Protein AF-A0AAX0YRR0-F1 (afdb_monomer_lite)

Foldseek 3Di:
DFKKKWWKAWPPPGPDIDIDIDDDPDPVRVVVVVVVVVCVVDPPIDMGTDDMDGD

Organism: NCBI:txid318456

Structure (mmCIF, N/CA/C/O backbone):
data_AF-A0AAX0YRR0-F1
#
_entry.id   AF-A0AAX0YRR0-F1
#
loop_
_atom_site.group_PDB
_atom_site.id
_atom_site.type_symbol
_atom_site.label_atom_id
_atom_site.label_alt_id
_atom_site.label_comp_id
_atom_site.label_asym_id
_atom_site.label_entity_id
_atom_site.label_seq_id
_atom_site.pdbx_PDB_ins_code
_atom_site.Cartn_x
_atom_site.Cartn_y
_atom_site.Cartn_z
_atom_site.occupancy
_atom_site.B_iso_or_equiv
_atom_site.auth_seq_id
_atom_site.auth_comp_id
_atom_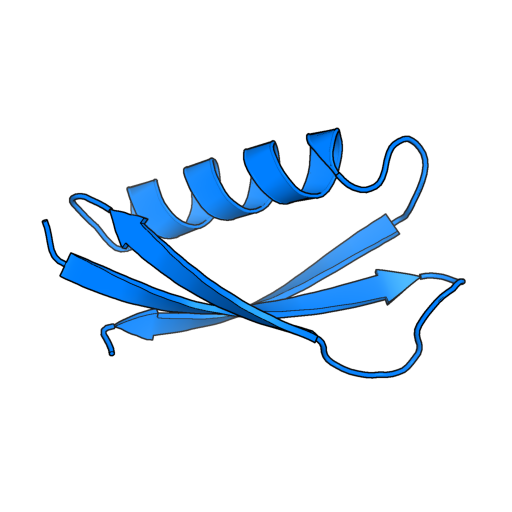site.auth_asym_id
_atom_site.auth_atom_id
_atom_site.pdbx_PDB_model_num
ATOM 1 N N . MET A 1 1 ? -6.924 0.523 17.565 1.00 80.06 1 MET A N 1
ATOM 2 C CA . MET A 1 1 ? -6.354 0.360 16.211 1.00 80.06 1 MET A CA 1
ATOM 3 C C . MET A 1 1 ? -7.413 -0.293 15.353 1.00 80.06 1 MET A C 1
ATOM 5 O O . MET A 1 1 ? -8.141 -1.132 15.870 1.00 80.06 1 MET A O 1
ATOM 9 N N . LYS A 1 2 ? -7.527 0.132 14.102 1.00 89.69 2 LYS A N 1
ATOM 10 C CA . LYS A 1 2 ? -8.475 -0.381 13.115 1.00 89.69 2 LYS A CA 1
ATOM 11 C C . LYS A 1 2 ? -7.698 -1.122 12.036 1.00 89.69 2 LYS A C 1
ATOM 13 O O . LYS A 1 2 ? -6.548 -0.766 11.771 1.00 89.69 2 LYS A O 1
ATOM 18 N N . ASN A 1 3 ? -8.310 -2.143 11.453 1.00 92.44 3 ASN A N 1
ATOM 19 C CA . ASN A 1 3 ? -7.719 -2.874 10.344 1.00 92.44 3 ASN A CA 1
ATOM 20 C C . ASN A 1 3 ? -8.123 -2.184 9.040 1.00 92.44 3 ASN A C 1
ATOM 22 O O . ASN A 1 3 ? -9.285 -1.836 8.856 1.00 92.44 3 ASN A O 1
ATOM 26 N N . PHE A 1 4 ? -7.164 -1.964 8.156 1.00 94.06 4 PHE A N 1
ATOM 27 C CA . PHE A 1 4 ? -7.374 -1.384 6.843 1.00 94.06 4 PHE A CA 1
ATOM 28 C C . PHE A 1 4 ? -6.853 -2.344 5.791 1.00 94.06 4 PHE A C 1
ATOM 30 O O . PHE A 1 4 ? -5.739 -2.860 5.886 1.00 94.06 4 PHE A O 1
ATOM 37 N N . LYS A 1 5 ? -7.653 -2.556 4.754 1.00 95.19 5 LYS A N 1
ATOM 38 C CA . LYS A 1 5 ? -7.268 -3.295 3.564 1.00 95.19 5 LYS A CA 1
ATOM 39 C C . LYS A 1 5 ? -6.730 -2.319 2.527 1.00 95.19 5 LYS A C 1
ATOM 41 O O . LYS A 1 5 ? -7.442 -1.415 2.102 1.00 95.19 5 LYS A O 1
ATOM 46 N N . VAL A 1 6 ? -5.488 -2.527 2.111 1.00 93.88 6 VAL A N 1
ATOM 47 C CA . VAL A 1 6 ? -4.781 -1.703 1.130 1.00 93.88 6 VAL A CA 1
ATOM 48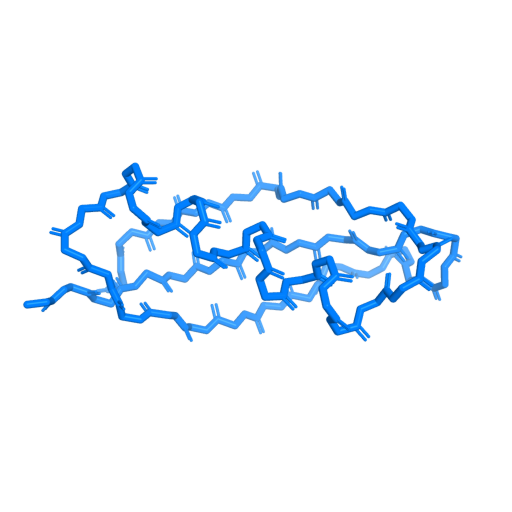 C C . VAL A 1 6 ? -4.629 -2.498 -0.158 1.00 93.88 6 VAL A C 1
ATOM 50 O O . VAL A 1 6 ? -4.085 -3.604 -0.149 1.00 93.88 6 VAL A O 1
ATOM 53 N N . THR A 1 7 ? -5.085 -1.928 -1.270 1.00 93.62 7 THR A N 1
ATOM 54 C CA . THR A 1 7 ? -4.854 -2.450 -2.620 1.00 93.62 7 THR A CA 1
ATOM 55 C C . THR A 1 7 ? -3.872 -1.540 -3.342 1.00 93.62 7 THR A C 1
ATOM 57 O O . THR A 1 7 ? -4.091 -0.332 -3.412 1.00 93.62 7 THR A O 1
ATOM 60 N N . TYR A 1 8 ? -2.802 -2.099 -3.897 1.00 91.50 8 TYR A N 1
ATOM 61 C CA . TYR A 1 8 ? -1.755 -1.343 -4.580 1.00 91.50 8 TYR A CA 1
ATOM 62 C C . TYR A 1 8 ? -1.241 -2.083 -5.817 1.00 91.50 8 TYR A C 1
ATOM 64 O O . TYR A 1 8 ? -1.373 -3.298 -5.930 1.00 91.50 8 TYR A O 1
ATOM 72 N N . VAL A 1 9 ? -0.649 -1.343 -6.746 1.00 91.25 9 VAL A N 1
ATOM 73 C CA . VAL A 1 9 ? -0.009 -1.848 -7.966 1.00 91.25 9 VAL A CA 1
ATOM 74 C C . VAL A 1 9 ? 1.447 -1.397 -7.964 1.00 91.25 9 VAL A C 1
ATOM 76 O O . VAL A 1 9 ? 1.765 -0.317 -7.459 1.00 91.25 9 VAL A O 1
ATOM 79 N N . VAL A 1 10 ? 2.337 -2.225 -8.509 1.00 87.69 10 VAL A N 1
ATOM 80 C CA . VAL A 1 10 ? 3.780 -1.969 -8.524 1.00 87.69 10 VAL A CA 1
ATOM 81 C C . VAL A 1 10 ? 4.301 -2.058 -9.955 1.00 87.69 10 VAL A C 1
ATOM 83 O O . VAL A 1 10 ? 4.516 -3.140 -10.492 1.00 87.69 10 VAL A O 1
ATOM 86 N N . SER A 1 11 ? 4.544 -0.916 -10.586 1.00 82.94 11 SER A N 1
ATOM 87 C CA . SER A 1 11 ? 5.015 -0.839 -11.969 1.00 82.94 11 SER A CA 1
ATOM 88 C C . SER A 1 11 ? 6.547 -0.746 -12.067 1.00 82.94 11 SER A C 1
ATOM 90 O O . SER A 1 11 ? 7.191 -0.110 -11.224 1.00 82.94 11 SER A O 1
ATOM 92 N N . PRO A 1 12 ? 7.160 -1.316 -13.126 1.00 73.25 12 PRO A N 1
ATOM 93 C CA . PRO A 1 12 ? 6.541 -2.083 -14.224 1.00 73.25 12 PRO A CA 1
ATOM 94 C C . PRO A 1 12 ? 6.375 -3.586 -13.927 1.00 73.25 12 PRO A C 1
ATOM 96 O O . PRO A 1 12 ? 6.087 -4.360 -14.829 1.00 73.25 12 PRO A O 1
ATOM 99 N N . HIS A 1 13 ? 6.642 -4.024 -12.697 1.00 66.00 13 HIS A N 1
ATOM 100 C CA . HIS A 1 13 ? 6.845 -5.445 -12.400 1.00 66.00 13 HIS A CA 1
ATOM 101 C C . HIS A 1 13 ? 5.531 -6.227 -12.292 1.00 66.00 13 HIS A C 1
ATOM 103 O O . HIS A 1 13 ? 5.495 -7.415 -12.602 1.00 66.00 13 HIS A O 1
ATOM 109 N N . PHE A 1 14 ? 4.460 -5.562 -11.866 1.00 65.19 14 PHE A N 1
ATOM 110 C CA . PHE A 1 14 ? 3.160 -6.156 -11.623 1.00 65.19 14 PHE A CA 1
ATOM 111 C C . PHE A 1 14 ? 2.077 -5.235 -12.193 1.00 65.19 14 PHE A C 1
ATOM 113 O O . PHE A 1 14 ? 1.764 -4.207 -11.601 1.00 65.19 14 PHE A O 1
ATOM 120 N N . ASP A 1 15 ? 1.457 -5.635 -13.304 1.00 68.31 15 ASP A N 1
ATOM 121 C CA . ASP A 1 15 ? 0.157 -5.097 -13.754 1.00 68.31 15 ASP A CA 1
ATOM 122 C C . ASP A 1 15 ? -1.022 -5.713 -12.969 1.00 68.31 15 ASP A C 1
ATOM 124 O O . ASP A 1 15 ? -2.186 -5.609 -13.354 1.00 68.31 15 ASP A O 1
ATOM 128 N N . VAL A 1 16 ? -0.732 -6.390 -11.854 1.00 81.56 16 VAL A N 1
ATOM 129 C CA . VAL A 1 16 ? -1.715 -7.089 -11.026 1.00 81.56 16 VAL A CA 1
ATOM 130 C C . VAL A 1 16 ? -1.862 -6.360 -9.687 1.00 81.56 16 VAL A C 1
ATOM 132 O O . VAL A 1 16 ? -0.851 -6.103 -9.030 1.00 81.56 16 VAL A O 1
ATOM 135 N N . PRO A 1 17 ? -3.096 -6.047 -9.246 1.00 88.06 17 PRO A N 1
ATOM 136 C CA . PRO A 1 17 ? -3.337 -5.474 -7.928 1.00 88.06 17 PRO A CA 1
ATOM 137 C C . PRO A 1 17 ? -2.944 -6.439 -6.805 1.00 88.06 17 PRO A C 1
ATOM 139 O O . PRO A 1 17 ? -3.480 -7.541 -6.688 1.00 88.06 17 PRO A O 1
ATOM 142 N N . CYS A 1 18 ? -2.044 -5.991 -5.940 1.00 89.56 18 CYS A N 1
ATOM 143 C CA . CYS A 1 18 ? -1.679 -6.650 -4.696 1.00 89.56 18 CYS A CA 1
ATOM 144 C C . CYS A 1 18 ? -2.566 -6.136 -3.559 1.00 89.56 18 CYS A C 1
ATOM 146 O O . CYS A 1 18 ? -2.927 -4.960 -3.524 1.00 89.56 18 CYS 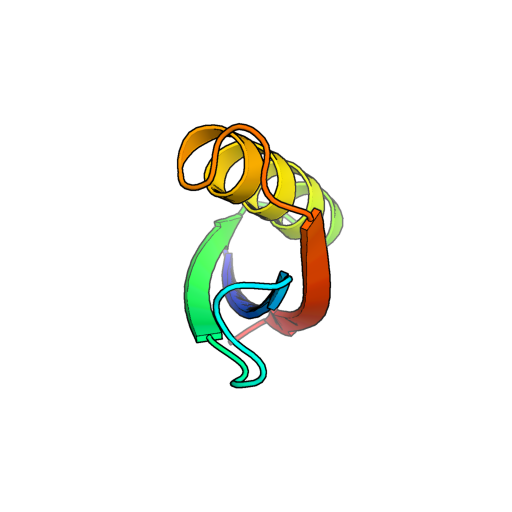A O 1
ATOM 148 N N . GLN A 1 19 ? -2.893 -7.005 -2.602 1.00 91.94 19 GLN A N 1
ATOM 149 C CA . GLN A 1 19 ? -3.683 -6.644 -1.424 1.00 91.94 19 GLN A CA 1
ATOM 150 C C . GLN A 1 19 ? -2.966 -7.051 -0.144 1.00 91.94 19 GLN A C 1
ATOM 152 O O . GLN A 1 19 ? -2.368 -8.124 -0.078 1.00 91.94 19 GLN A O 1
ATOM 157 N N . TYR A 1 20 ? -3.048 -6.208 0.881 1.00 90.75 20 TYR A N 1
ATOM 158 C CA . TYR A 1 20 ? -2.588 -6.537 2.227 1.00 90.75 20 TYR A CA 1
ATOM 159 C C . TYR A 1 20 ? -3.381 -5.775 3.290 1.00 90.75 20 TYR A C 1
ATOM 161 O O . TYR A 1 20 ? -4.104 -4.828 2.981 1.00 90.75 20 TYR A O 1
ATOM 169 N N . SER A 1 21 ? -3.264 -6.224 4.537 1.00 92.31 21 SER A N 1
ATOM 170 C CA . SER A 1 21 ? -3.925 -5.621 5.693 1.00 92.31 21 SER A CA 1
ATOM 171 C C . SER A 1 21 ? -2.911 -4.907 6.573 1.00 92.31 21 SER A C 1
ATOM 173 O O . SER A 1 21 ? -1.843 -5.455 6.846 1.00 92.31 21 SER A O 1
ATOM 175 N N . ILE A 1 22 ? -3.270 -3.718 7.049 1.00 92.56 22 ILE A N 1
ATOM 176 C CA . ILE A 1 22 ? -2.483 -2.936 8.003 1.00 92.56 22 ILE A CA 1
ATOM 177 C C . ILE A 1 22 ? -3.350 -2.501 9.174 1.00 92.56 22 ILE A C 1
ATOM 179 O O . ILE A 1 22 ? -4.533 -2.215 9.017 1.00 92.56 22 ILE A O 1
ATOM 183 N N . ASN A 1 23 ? -2.747 -2.404 10.354 1.00 93.44 23 ASN A N 1
ATOM 184 C CA . ASN A 1 23 ? -3.420 -1.857 11.524 1.00 93.44 23 ASN A CA 1
ATOM 185 C C . ASN A 1 23 ? -2.973 -0.411 11.735 1.00 93.44 23 ASN A C 1
ATOM 187 O O . ASN A 1 23 ? -1.798 -0.163 11.992 1.00 93.44 23 ASN A O 1
ATOM 191 N N . ALA A 1 24 ? -3.911 0.533 11.680 1.00 91.25 24 ALA A N 1
ATOM 192 C CA . ALA A 1 24 ? -3.635 1.957 11.856 1.00 91.25 24 ALA A CA 1
ATOM 193 C C . ALA A 1 24 ? -4.631 2.612 12.824 1.00 91.25 24 ALA A C 1
ATOM 195 O O . ALA A 1 24 ? -5.674 2.045 13.165 1.00 91.25 24 ALA A O 1
ATOM 196 N N . ALA A 1 25 ? -4.297 3.798 13.331 1.00 91.38 25 ALA A N 1
ATOM 197 C CA . ALA A 1 25 ? -5.179 4.545 14.229 1.00 91.38 25 ALA A CA 1
ATOM 198 C C . ALA A 1 25 ? -6.310 5.261 13.471 1.00 91.38 25 ALA A C 1
ATOM 200 O O . ALA A 1 25 ? -7.418 5.380 13.993 1.00 91.38 25 ALA A O 1
ATOM 201 N N . SER A 1 26 ? -6.043 5.680 12.235 1.00 91.50 26 SER A N 1
ATOM 202 C CA . SER A 1 26 ? -6.976 6.371 11.349 1.00 91.50 26 SER A CA 1
ATOM 203 C C . SER A 1 26 ? -6.728 5.988 9.887 1.00 91.50 26 SER A C 1
ATOM 205 O O . SER A 1 26 ? -5.695 5.402 9.560 1.00 91.50 26 SER A O 1
ATOM 207 N N . GLU A 1 27 ? -7.652 6.351 8.998 1.00 88.19 27 GLU A N 1
ATOM 208 C CA . GLU A 1 27 ? -7.481 6.177 7.550 1.00 88.19 27 GLU A CA 1
ATOM 209 C C . GLU A 1 27 ? -6.265 6.965 7.033 1.00 88.19 27 GLU A C 1
ATOM 211 O O . GLU A 1 27 ? -5.448 6.433 6.284 1.00 88.19 27 GLU A O 1
ATOM 216 N N . LEU A 1 28 ? -6.064 8.197 7.511 1.00 91.12 28 LEU A N 1
ATOM 217 C CA . LEU A 1 28 ? -4.900 9.011 7.152 1.00 91.12 28 LEU A CA 1
ATOM 218 C C . LEU A 1 28 ? -3.579 8.345 7.565 1.00 91.12 28 LEU A C 1
ATOM 220 O O . LEU A 1 28 ? -2.618 8.344 6.794 1.00 91.12 28 LEU A O 1
ATOM 224 N N . ASP A 1 29 ? -3.531 7.771 8.769 1.00 92.81 29 ASP A N 1
ATOM 225 C CA . ASP A 1 29 ? -2.354 7.031 9.228 1.00 92.81 29 ASP A CA 1
ATOM 226 C C . ASP A 1 29 ? -2.150 5.767 8.395 1.00 92.81 29 ASP A C 1
ATOM 228 O O . ASP A 1 29 ? -1.023 5.465 8.016 1.00 92.81 29 ASP A O 1
ATOM 232 N N . SER A 1 30 ? -3.236 5.076 8.035 1.00 92.31 30 SER A N 1
ATOM 233 C CA . SER A 1 30 ? -3.176 3.890 7.181 1.00 92.31 30 SER A CA 1
ATOM 234 C C . SER A 1 30 ? -2.551 4.210 5.819 1.00 92.31 30 SER A C 1
ATOM 236 O O . SER A 1 30 ? -1.674 3.48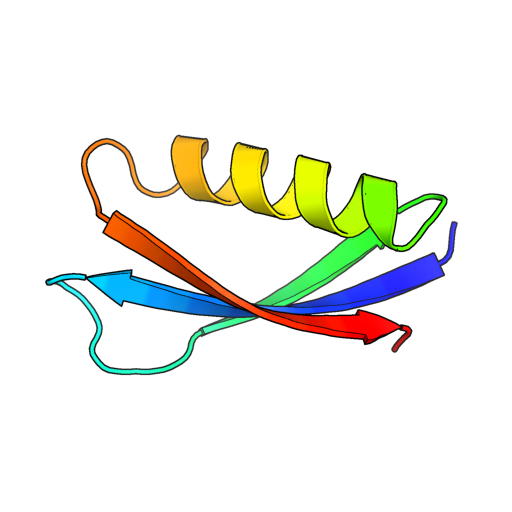0 5.367 1.00 92.31 30 SER A O 1
ATOM 238 N N . HIS A 1 31 ? -2.886 5.356 5.217 1.00 91.81 31 HIS A N 1
ATOM 239 C CA . HIS A 1 31 ? -2.268 5.819 3.974 1.00 91.81 31 HIS A CA 1
ATOM 240 C C . HIS A 1 31 ? -0.767 6.066 4.123 1.00 91.81 31 HIS A C 1
ATOM 242 O O . HIS A 1 31 ? 0.019 5.587 3.306 1.00 91.81 31 HIS A O 1
ATOM 248 N N . LYS A 1 32 ? -0.356 6.794 5.169 1.00 93.44 32 LYS A N 1
ATOM 249 C CA . LYS A 1 32 ? 1.061 7.111 5.400 1.00 93.44 32 LYS A CA 1
ATOM 250 C C . LYS A 1 32 ? 1.884 5.858 5.669 1.00 93.44 32 LYS A C 1
ATOM 252 O O . LYS A 1 32 ? 2.930 5.677 5.053 1.00 93.44 32 LYS A O 1
ATOM 257 N N . THR A 1 33 ? 1.400 4.990 6.556 1.00 93.25 33 THR A N 1
ATOM 258 C CA . THR A 1 33 ? 2.059 3.722 6.876 1.00 93.25 33 THR A CA 1
ATOM 259 C C . THR A 1 33 ? 2.130 2.829 5.646 1.00 93.25 33 THR A C 1
ATOM 261 O O . THR A 1 33 ? 3.198 2.299 5.351 1.00 93.25 33 THR A O 1
ATOM 264 N N . ALA A 1 34 ? 1.037 2.720 4.883 1.00 93.12 34 ALA A N 1
ATOM 265 C CA . ALA A 1 34 ? 1.022 1.923 3.667 1.00 93.12 34 ALA A CA 1
ATOM 266 C C . ALA A 1 34 ? 2.076 2.395 2.666 1.00 93.12 34 ALA A C 1
ATOM 268 O O . ALA A 1 34 ? 2.863 1.596 2.168 1.00 93.12 34 ALA A O 1
ATOM 269 N N . GLN A 1 35 ? 2.122 3.700 2.406 1.00 91.44 35 GLN A N 1
ATOM 270 C CA . GLN A 1 35 ? 3.073 4.270 1.465 1.00 91.44 35 GLN A CA 1
ATOM 271 C C . GLN A 1 35 ? 4.523 4.032 1.908 1.00 91.44 35 GLN A C 1
ATOM 273 O O . GLN A 1 35 ? 5.324 3.555 1.109 1.00 91.44 35 GLN A O 1
ATOM 278 N N . GLN A 1 36 ? 4.844 4.277 3.182 1.00 92.50 36 GLN A N 1
ATOM 279 C CA . GLN A 1 36 ? 6.188 4.051 3.723 1.00 92.50 36 GLN A CA 1
ATOM 280 C C . GLN A 1 36 ? 6.613 2.580 3.637 1.00 92.50 36 GLN A C 1
ATOM 282 O O . GLN A 1 36 ? 7.717 2.278 3.186 1.00 92.50 36 GLN A O 1
ATOM 287 N N . GLU A 1 37 ? 5.747 1.650 4.046 1.00 92.31 37 GLU A N 1
ATOM 288 C CA . GLU A 1 37 ? 6.053 0.218 3.980 1.00 92.31 37 GLU A CA 1
ATOM 289 C C . GLU A 1 37 ? 6.269 -0.256 2.543 1.00 92.31 37 GLU A C 1
ATOM 291 O O . GLU A 1 37 ? 7.169 -1.057 2.279 1.00 92.31 37 GLU A O 1
ATOM 296 N N . LEU A 1 38 ? 5.455 0.238 1.609 1.00 91.00 38 LEU A N 1
ATOM 297 C CA . LEU A 1 38 ? 5.563 -0.117 0.203 1.00 91.00 38 LEU A CA 1
ATOM 298 C C . LEU A 1 38 ? 6.846 0.448 -0.419 1.00 91.00 38 LEU A C 1
ATOM 300 O O . LEU A 1 38 ? 7.544 -0.295 -1.107 1.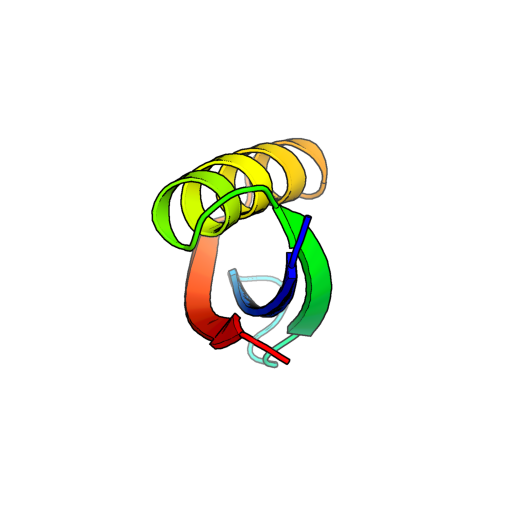00 91.00 38 LEU A O 1
ATOM 304 N N . GLU A 1 39 ? 7.200 1.704 -0.135 1.00 90.12 39 GLU A N 1
ATOM 305 C CA . GLU A 1 39 ? 8.454 2.326 -0.589 1.00 90.12 39 GLU A CA 1
ATOM 306 C C . GLU A 1 39 ? 9.691 1.562 -0.086 1.00 90.12 39 GLU A C 1
ATOM 308 O O . GLU A 1 39 ? 10.649 1.375 -0.837 1.00 90.12 39 GLU A O 1
ATOM 313 N N . ILE A 1 40 ? 9.653 1.055 1.153 1.00 91.25 40 ILE A N 1
ATOM 314 C CA . ILE A 1 40 ? 10.721 0.214 1.720 1.00 91.25 40 ILE A CA 1
ATOM 315 C C . ILE A 1 40 ? 10.752 -1.169 1.057 1.00 91.25 40 ILE A C 1
ATOM 317 O O . ILE A 1 40 ? 11.828 -1.700 0.779 1.00 91.25 40 ILE A O 1
ATOM 321 N N . ARG A 1 41 ? 9.584 -1.777 0.818 1.00 89.19 41 ARG A N 1
ATOM 322 C CA . ARG A 1 41 ? 9.475 -3.126 0.243 1.00 89.19 41 ARG A CA 1
ATOM 323 C C . ARG A 1 41 ? 9.899 -3.173 -1.224 1.00 89.19 41 ARG A C 1
ATOM 325 O O . ARG A 1 41 ? 10.460 -4.180 -1.653 1.00 89.19 41 ARG A O 1
ATOM 332 N N . TYR A 1 42 ? 9.633 -2.110 -1.977 1.00 88.12 42 TYR A N 1
ATOM 333 C CA . TYR A 1 42 ? 9.876 -2.033 -3.415 1.00 88.12 42 TYR A CA 1
ATOM 334 C C . TYR A 1 42 ? 10.769 -0.833 -3.766 1.00 88.12 42 TYR A C 1
ATOM 336 O O . TYR A 1 42 ? 10.322 0.115 -4.423 1.00 88.12 42 TYR A O 1
ATOM 344 N N . PRO A 1 43 ? 12.049 -0.859 -3.353 1.00 84.62 43 PRO A N 1
ATOM 345 C CA . PRO A 1 43 ? 12.963 0.241 -3.615 1.00 84.62 43 PRO A CA 1
ATOM 346 C C . PRO A 1 43 ? 13.133 0.442 -5.128 1.00 84.62 43 PRO A C 1
ATOM 348 O O . PRO A 1 43 ? 13.368 -0.509 -5.875 1.00 84.62 43 PRO A O 1
ATOM 351 N N . ASN A 1 44 ? 13.042 1.696 -5.577 1.00 84.88 44 ASN A N 1
ATOM 352 C CA . ASN A 1 44 ? 13.152 2.123 -6.982 1.00 84.88 44 ASN A CA 1
ATOM 353 C C . ASN A 1 44 ? 12.013 1.676 -7.920 1.00 84.88 44 ASN A C 1
ATOM 355 O O . ASN A 1 44 ? 12.142 1.813 -9.138 1.00 84.88 44 ASN A O 1
ATOM 359 N N . GLN A 1 45 ? 10.899 1.166 -7.393 1.00 84.88 45 GLN A N 1
ATOM 360 C CA . GLN A 1 45 ? 9.718 0.837 -8.197 1.00 84.88 45 GLN A CA 1
ATOM 361 C C . GLN A 1 45 ? 8.641 1.913 -8.045 1.00 84.88 45 GLN A C 1
ATOM 363 O O . GLN A 1 45 ? 8.571 2.617 -7.039 1.00 84.88 45 GLN A O 1
ATOM 368 N N . LYS A 1 46 ? 7.791 2.063 -9.067 1.00 86.19 46 LYS A N 1
ATOM 369 C CA . LYS A 1 46 ? 6.646 2.975 -8.988 1.00 86.19 46 LYS A CA 1
ATOM 370 C C . LYS A 1 46 ? 5.487 2.246 -8.336 1.00 86.19 46 LYS A C 1
ATOM 372 O O . LYS A 1 46 ? 5.009 1.251 -8.870 1.00 86.19 46 LYS A O 1
ATOM 377 N N . ILE A 1 47 ? 5.025 2.763 -7.208 1.00 90.12 47 ILE A N 1
ATOM 378 C CA . ILE A 1 47 ? 3.935 2.176 -6.436 1.00 90.12 47 ILE A CA 1
ATOM 379 C C . ILE A 1 47 ? 2.720 3.081 -6.566 1.00 90.12 47 ILE A C 1
ATOM 381 O O . ILE A 1 47 ? 2.826 4.299 -6.448 1.00 90.12 47 ILE A O 1
ATOM 385 N N . SER A 1 48 ? 1.563 2.494 -6.837 1.00 89.44 48 SER A N 1
ATOM 386 C CA . SER A 1 48 ? 0.288 3.205 -6.896 1.00 89.44 48 SER A CA 1
ATOM 387 C C . SER A 1 48 ? -0.700 2.527 -5.965 1.00 89.44 48 SER A C 1
ATOM 389 O O . SER A 1 48 ? -1.107 1.392 -6.202 1.00 89.44 48 SER A O 1
ATOM 391 N N . ILE A 1 49 ? -1.073 3.216 -4.889 1.00 90.44 49 ILE A N 1
ATOM 392 C CA . ILE A 1 49 ? -2.138 2.764 -3.994 1.00 90.44 49 ILE A CA 1
ATOM 393 C C . ILE A 1 49 ? -3.469 3.056 -4.688 1.00 90.44 49 ILE A C 1
ATOM 395 O O . ILE A 1 49 ? -3.758 4.202 -5.021 1.00 90.44 49 ILE A O 1
ATOM 399 N N . ILE A 1 50 ? -4.255 2.010 -4.928 1.00 90.38 50 ILE A N 1
ATOM 400 C CA . ILE A 1 50 ? -5.529 2.083 -5.647 1.00 90.38 50 ILE A CA 1
ATOM 401 C C . ILE A 1 50 ? -6.670 2.370 -4.673 1.00 90.38 50 ILE A C 1
ATOM 403 O O . ILE A 1 50 ? -7.487 3.251 -4.918 1.00 90.38 50 ILE A O 1
ATOM 407 N N . THR A 1 51 ? -6.724 1.633 -3.562 1.00 92.44 51 THR A N 1
ATOM 408 C CA . THR A 1 51 ? -7.763 1.786 -2.536 1.00 92.44 51 THR A CA 1
ATOM 409 C C . THR A 1 51 ? -7.228 1.468 -1.149 1.00 92.44 51 THR A C 1
ATOM 411 O O . THR A 1 51 ? -6.408 0.561 -0.984 1.00 92.44 51 THR A O 1
ATOM 414 N N . ILE A 1 52 ? -7.739 2.188 -0.149 1.00 92.50 52 ILE A N 1
ATOM 415 C CA . ILE A 1 52 ? -7.643 1.812 1.260 1.00 92.50 52 ILE A CA 1
ATOM 416 C C . ILE A 1 52 ? -9.048 1.851 1.856 1.00 92.50 52 ILE A C 1
ATOM 418 O O . ILE A 1 52 ? -9.779 2.815 1.656 1.00 92.50 52 ILE A O 1
ATOM 422 N N . SER A 1 53 ? -9.443 0.788 2.547 1.00 91.06 53 SER A N 1
ATOM 423 C CA . SER A 1 53 ? -10.757 0.684 3.187 1.00 91.06 53 SER A CA 1
ATOM 424 C C . SER A 1 53 ? -10.624 0.050 4.562 1.00 91.06 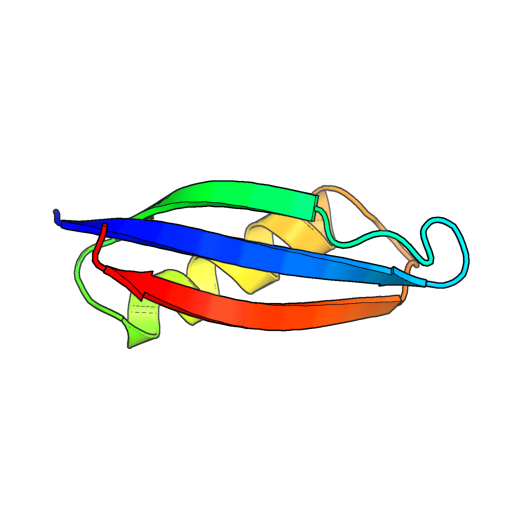53 SER A C 1
ATOM 426 O O . SER A 1 53 ? -9.919 -0.949 4.697 1.00 91.06 53 SER A O 1
ATOM 428 N N . GLU A 1 54 ? -11.312 0.595 5.565 1.00 89.06 54 GLU A N 1
ATOM 429 C CA . GLU A 1 54 ? -11.469 -0.077 6.862 1.00 89.06 54 GLU A CA 1
ATOM 430 C C . GLU A 1 54 ? -12.116 -1.458 6.636 1.00 89.06 54 GLU A C 1
ATOM 432 O O . GLU A 1 54 ? -13.079 -1.572 5.874 1.00 89.06 54 GLU A O 1
ATOM 437 N N . ALA A 1 55 ? -11.503 -2.500 7.204 1.00 80.31 55 ALA A N 1
ATOM 438 C CA . ALA A 1 55 ? -11.864 -3.906 7.020 1.00 80.31 55 ALA A CA 1
ATOM 439 C C . ALA A 1 55 ? -12.818 -4.409 8.108 1.00 80.31 55 ALA A C 1
ATOM 441 O O . ALA A 1 55 ? -12.642 -4.002 9.280 1.00 80.31 55 ALA A O 1
#

Radius of gyration: 10.83 Å; chains: 1; bounding box: 25×16×30 Å

Sequence (55 aa):
MKNFKVTYVVSPHFDVPCQYSINAASELDSHKTAQQELEIRYPNQKISIITISEA

pLDDT: mean 88.5, std 6.66, range [65.19, 95.19]

Secondary structure (DSSP, 8-state):
-EEEEEEEEEETTEEEEEEEEEEESSHHHHHHHHHHHHHHHSTTSEEEEEEEEE-